Protein AF-A0A6P1GBA7-F1 (afdb_monomer_lite)

Secondary structure (DSSP, 8-state):
----------------HHHHHHHHHHTTEEEEEETTEEEEEE-TTS-HHHHHHHHHHHHHHHH-HHHHHHHHHHHHHHHHHHHHHT-

Foldseek 3Di:
DDPDPCPPPVPVPDDDLVVLVVVLVVLQKDKDADPVAIDIDGDPPDDPVSVVVNVVSCVVVVVDVVSVVNNRVVSVVVNVVVVVVVD

Organism: Sphingobium yanoikuyae (NCBI:txid13690)

Structure (mmCIF, N/CA/C/O backbone):
data_AF-A0A6P1GBA7-F1
#
_entry.id   AF-A0A6P1GBA7-F1
#
loop_
_atom_site.group_PDB
_atom_site.id
_atom_site.type_symbol
_atom_site.label_atom_id
_atom_site.label_alt_id
_atom_site.label_comp_id
_atom_site.label_asym_id
_atom_site.label_entity_id
_atom_site.label_seq_id
_atom_site.pdbx_PDB_ins_code
_atom_site.Cartn_x
_atom_site.Cartn_y
_atom_site.Cartn_z
_atom_site.occupancy
_atom_site.B_iso_or_equiv
_atom_site.auth_seq_id
_atom_site.auth_comp_id
_atom_site.auth_asym_id
_atom_site.auth_atom_id
_atom_site.pdbx_PDB_model_num
ATOM 1 N N . MET A 1 1 ? -44.225 -21.939 -0.666 1.00 43.22 1 MET A N 1
ATOM 2 C CA . MET A 1 1 ? -43.091 -21.492 0.168 1.00 43.22 1 MET A CA 1
ATOM 3 C C . MET A 1 1 ? -41.829 -22.019 -0.494 1.00 43.22 1 MET A C 1
ATOM 5 O O . MET A 1 1 ? -41.616 -23.220 -0.465 1.00 43.22 1 MET A O 1
ATOM 9 N N . MET A 1 2 ? -41.075 -21.178 -1.201 1.00 43.19 2 MET A N 1
ATOM 10 C CA . MET A 1 2 ? -39.806 -21.570 -1.826 1.00 43.19 2 MET A CA 1
ATOM 11 C C . MET A 1 2 ? -38.709 -20.736 -1.171 1.00 43.19 2 MET A C 1
ATOM 13 O O . MET A 1 2 ? -38.559 -19.556 -1.473 1.00 43.19 2 MET A O 1
ATOM 17 N N . GLN A 1 3 ? -38.005 -21.336 -0.211 1.00 46.78 3 GLN A N 1
ATOM 18 C CA . GLN A 1 3 ? -36.753 -20.796 0.302 1.00 46.78 3 GLN A CA 1
ATOM 19 C C . GLN A 1 3 ? -35.658 -21.186 -0.689 1.00 46.78 3 GLN A C 1
ATOM 21 O O . GLN A 1 3 ? -35.198 -22.324 -0.702 1.00 46.78 3 GLN A O 1
ATOM 26 N N . GLY A 1 4 ? -35.289 -20.249 -1.560 1.00 48.50 4 GLY A N 1
ATOM 27 C CA . GLY A 1 4 ? -34.063 -20.342 -2.338 1.00 48.50 4 GLY A CA 1
ATOM 28 C C . GLY A 1 4 ? -32.895 -20.011 -1.422 1.00 48.50 4 GLY A C 1
ATOM 29 O O . GLY A 1 4 ? -32.683 -18.856 -1.066 1.00 48.50 4 GLY A O 1
ATOM 30 N N . THR A 1 5 ? -32.164 -21.032 -0.998 1.00 48.91 5 THR A N 1
ATOM 31 C CA . THR A 1 5 ? -30.856 -20.898 -0.364 1.00 48.91 5 THR A CA 1
ATOM 32 C C . THR A 1 5 ? -29.883 -20.283 -1.371 1.00 48.91 5 THR A C 1
ATOM 34 O O . THR A 1 5 ? -29.237 -21.007 -2.126 1.00 48.91 5 THR A O 1
ATOM 37 N N . SER A 1 6 ? -29.766 -18.953 -1.392 1.00 44.94 6 SER A N 1
ATOM 38 C CA . SER A 1 6 ? -28.598 -18.276 -1.963 1.00 44.94 6 SER A CA 1
ATOM 39 C C . SER A 1 6 ? -27.414 -18.546 -1.045 1.00 44.94 6 SER A C 1
ATOM 41 O O . SER A 1 6 ? -27.045 -17.727 -0.206 1.00 44.94 6 SER A O 1
ATOM 43 N N . ILE A 1 7 ? -26.832 -19.738 -1.178 1.00 55.03 7 ILE A N 1
ATOM 44 C CA . ILE A 1 7 ? -25.453 -19.957 -0.767 1.00 55.03 7 ILE A CA 1
ATOM 45 C C . ILE A 1 7 ? -24.657 -19.101 -1.736 1.00 55.0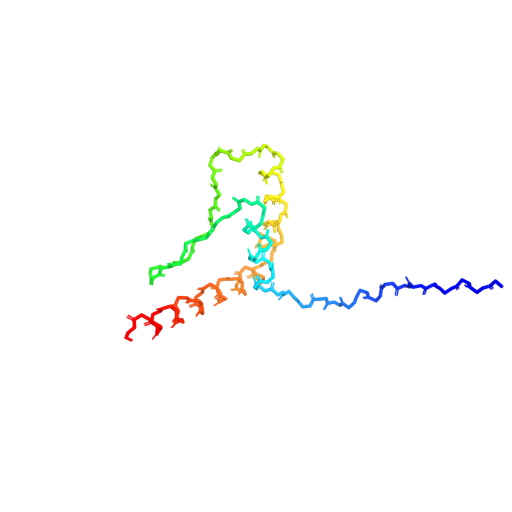3 7 ILE A C 1
ATOM 47 O O . ILE A 1 7 ? -24.483 -19.453 -2.898 1.00 55.03 7 ILE A O 1
ATOM 51 N N . MET A 1 8 ? -24.323 -17.908 -1.253 1.00 42.84 8 MET A N 1
ATOM 52 C CA . MET A 1 8 ? -23.405 -16.965 -1.854 1.00 42.84 8 MET A CA 1
ATOM 53 C C . MET A 1 8 ? -22.190 -17.775 -2.280 1.00 42.84 8 MET A C 1
ATOM 55 O O . MET A 1 8 ? -21.421 -18.243 -1.440 1.00 42.84 8 MET A O 1
ATOM 59 N N . GLU A 1 9 ? -22.120 -18.047 -3.580 1.00 41.47 9 GLU A N 1
ATOM 60 C CA . GLU A 1 9 ? -20.982 -18.657 -4.228 1.00 41.47 9 GLU A CA 1
ATOM 61 C C . GLU A 1 9 ? -19.830 -17.710 -3.920 1.00 41.47 9 GLU A C 1
ATOM 63 O O . GLU A 1 9 ? -19.673 -16.654 -4.532 1.00 41.47 9 GLU A O 1
ATOM 68 N N . ALA A 1 10 ? -19.084 -18.036 -2.867 1.00 46.59 10 ALA A N 1
ATOM 69 C CA . ALA A 1 10 ? -17.784 -17.474 -2.596 1.00 46.59 10 ALA A CA 1
ATOM 70 C C . ALA A 1 10 ? -16.873 -18.015 -3.697 1.00 46.59 10 ALA A C 1
ATOM 72 O O . ALA A 1 10 ? -16.005 -18.857 -3.462 1.00 46.59 10 ALA A O 1
ATOM 73 N N . ALA A 1 11 ? -17.127 -17.556 -4.930 1.00 48.25 11 ALA A N 1
ATOM 74 C CA . ALA A 1 11 ? -16.141 -17.508 -5.975 1.00 48.25 11 ALA A CA 1
ATOM 75 C C . ALA A 1 11 ? -14.892 -17.005 -5.272 1.00 48.25 11 ALA A C 1
ATOM 77 O O . ALA A 1 11 ? -14.932 -15.979 -4.585 1.00 48.25 11 ALA A O 1
ATOM 78 N N . SER A 1 12 ? -13.838 -17.811 -5.317 1.00 52.00 12 SER A N 1
ATOM 79 C CA . SER A 1 12 ? -12.539 -17.430 -4.794 1.00 52.00 12 SER A CA 1
ATOM 80 C C . SER A 1 12 ? -12.123 -16.211 -5.601 1.00 52.00 12 SER A C 1
ATOM 82 O O . SER A 1 12 ? -11.560 -16.351 -6.682 1.00 52.00 12 SER A O 1
ATOM 84 N N . VAL A 1 13 ? -12.550 -15.028 -5.151 1.00 61.81 13 VAL A N 1
ATOM 85 C CA . VAL A 1 13 ? -12.319 -13.763 -5.828 1.00 61.81 13 VAL A CA 1
ATOM 86 C C . VAL A 1 13 ? -10.813 -13.664 -5.902 1.00 61.81 13 VAL A C 1
ATOM 88 O O . VAL A 1 13 ? -10.133 -13.572 -4.877 1.00 61.81 13 VAL A O 1
ATOM 91 N N . ALA A 1 14 ? -10.296 -13.802 -7.122 1.00 77.94 14 ALA A N 1
ATOM 92 C CA . ALA A 1 14 ? -8.904 -13.539 -7.395 1.00 77.94 14 ALA A CA 1
ATOM 93 C C . ALA A 1 14 ? -8.610 -12.149 -6.833 1.00 77.94 14 ALA A C 1
ATOM 95 O O . ALA A 1 14 ? -9.400 -11.220 -7.012 1.00 77.94 14 ALA A O 1
ATOM 96 N N . PHE A 1 15 ? -7.526 -12.033 -6.074 1.00 84.94 15 PHE A N 1
ATOM 97 C CA . PHE A 1 15 ? -7.159 -10.756 -5.495 1.00 84.94 15 PHE A CA 1
ATOM 98 C C . PHE A 1 15 ? -6.933 -9.742 -6.617 1.00 84.94 15 PHE A C 1
ATOM 100 O O . PHE A 1 15 ? -6.039 -9.924 -7.443 1.00 84.94 15 PHE A O 1
ATOM 107 N N . ASP A 1 16 ? -7.743 -8.688 -6.627 1.00 90.75 16 ASP A N 1
ATOM 108 C CA . ASP A 1 16 ? -7.638 -7.612 -7.601 1.00 90.75 16 ASP A CA 1
ATOM 109 C C . ASP A 1 16 ? -6.885 -6.421 -6.979 1.00 90.75 16 ASP A C 1
ATOM 111 O O . ASP A 1 16 ? -7.401 -5.771 -6.058 1.00 90.75 16 ASP A O 1
ATOM 115 N N . PRO A 1 17 ? -5.646 -6.131 -7.423 1.00 91.19 17 PRO A N 1
ATOM 116 C CA . PRO A 1 17 ? -4.826 -5.085 -6.821 1.00 91.19 17 PRO A CA 1
ATOM 117 C C . PRO A 1 17 ? -5.389 -3.679 -7.070 1.00 91.19 17 PRO A C 1
ATOM 119 O O . PRO A 1 17 ? -5.196 -2.800 -6.229 1.00 91.19 17 PRO A O 1
ATOM 122 N N . ALA A 1 18 ? -6.112 -3.469 -8.175 1.00 91.50 18 ALA A N 1
ATOM 123 C CA . ALA A 1 18 ? -6.727 -2.188 -8.505 1.00 91.50 18 ALA A CA 1
ATOM 124 C C . ALA A 1 18 ? -7.887 -1.863 -7.553 1.00 91.50 18 ALA A C 1
ATOM 126 O O . ALA A 1 18 ? -7.906 -0.795 -6.941 1.00 91.50 18 ALA A O 1
ATOM 127 N N . ALA A 1 19 ? -8.809 -2.806 -7.357 1.00 91.69 19 ALA A N 1
ATOM 128 C CA . ALA A 1 19 ? -9.920 -2.693 -6.421 1.00 91.69 19 ALA A CA 1
ATOM 129 C C . ALA A 1 19 ? -9.426 -2.578 -4.976 1.00 91.69 19 ALA A C 1
ATOM 131 O O . ALA A 1 19 ? -9.955 -1.780 -4.198 1.00 91.69 19 ALA A O 1
ATOM 132 N N . TRP A 1 20 ? -8.377 -3.328 -4.614 1.00 93.25 20 TRP A N 1
ATOM 133 C CA . TRP A 1 20 ? -7.759 -3.200 -3.298 1.00 93.25 20 TRP A CA 1
ATOM 134 C C . TRP A 1 20 ? -7.200 -1.789 -3.068 1.00 93.25 20 TRP A C 1
ATOM 136 O O . TRP A 1 20 ? -7.445 -1.210 -2.004 1.00 93.25 20 TRP A O 1
ATOM 146 N N . LEU A 1 21 ? -6.487 -1.230 -4.054 1.00 92.50 21 LEU A N 1
ATOM 147 C CA . LEU A 1 21 ? -5.892 0.103 -3.967 1.00 92.50 21 LEU A CA 1
ATOM 148 C C . LEU A 1 21 ? -6.960 1.201 -3.942 1.00 92.50 21 LEU A C 1
ATOM 150 O O . LEU A 1 21 ? -6.873 2.109 -3.118 1.00 92.50 21 LEU A O 1
ATOM 154 N N . ALA A 1 22 ? -7.995 1.091 -4.780 1.00 92.62 22 ALA A N 1
ATOM 155 C CA . ALA A 1 22 ? -9.133 2.006 -4.769 1.00 92.62 22 ALA A CA 1
ATOM 156 C C . ALA A 1 22 ? -9.783 2.041 -3.381 1.00 92.62 22 ALA A C 1
ATOM 158 O O . ALA A 1 22 ? -9.954 3.111 -2.798 1.00 92.62 22 ALA A O 1
ATOM 159 N N . ARG A 1 23 ? -10.030 0.863 -2.790 1.00 92.31 23 ARG A N 1
ATOM 160 C CA . ARG A 1 23 ? -10.593 0.769 -1.443 1.00 92.31 23 ARG A CA 1
ATOM 161 C C . ARG A 1 23 ? -9.664 1.344 -0.375 1.00 92.31 23 ARG A C 1
ATOM 163 O O . ARG A 1 23 ? -10.137 1.982 0.559 1.00 92.31 23 ARG A O 1
ATOM 170 N N . TYR A 1 24 ? -8.354 1.140 -0.503 1.00 92.06 24 TYR A N 1
ATOM 171 C CA . TYR A 1 24 ? -7.371 1.728 0.407 1.00 92.06 24 TYR A CA 1
ATOM 172 C C . TYR A 1 24 ? -7.427 3.266 0.378 1.00 92.06 24 TYR A C 1
ATOM 174 O O . TYR A 1 24 ? -7.389 3.897 1.434 1.00 92.06 24 TYR A O 1
ATOM 182 N N . VAL A 1 25 ? -7.590 3.871 -0.804 1.00 90.50 25 VAL A N 1
ATOM 183 C CA . VAL A 1 25 ? -7.741 5.328 -0.952 1.00 90.50 25 VAL A CA 1
ATOM 184 C C . VAL A 1 25 ? -9.061 5.831 -0.363 1.00 90.50 25 VAL A C 1
ATOM 186 O O . VAL A 1 25 ? -9.062 6.818 0.370 1.00 90.50 25 VAL A O 1
ATOM 189 N N . GLU A 1 26 ? -10.176 5.131 -0.595 1.00 90.88 26 GLU A N 1
ATOM 190 C CA . GLU A 1 26 ? -11.478 5.479 0.002 1.00 90.88 26 GLU A CA 1
ATOM 191 C C . GLU A 1 26 ? -11.457 5.491 1.537 1.00 90.88 26 GLU A C 1
ATOM 193 O O . GLU A 1 26 ? -12.185 6.256 2.164 1.00 90.88 26 GLU A O 1
ATOM 198 N N . LEU A 1 27 ? -10.623 4.647 2.151 1.00 89.38 27 LEU A N 1
ATOM 199 C CA . LEU A 1 27 ? -10.444 4.581 3.603 1.00 89.38 27 LEU A CA 1
ATOM 200 C C . LEU A 1 27 ? -9.564 5.716 4.167 1.00 89.38 27 LEU A C 1
ATOM 202 O O . LEU A 1 27 ? -9.242 5.701 5.354 1.00 89.38 27 LEU A O 1
ATOM 206 N N . GLY A 1 28 ? -9.148 6.678 3.338 1.00 88.19 28 GLY A N 1
ATOM 207 C CA . GLY A 1 28 ? -8.267 7.786 3.729 1.00 88.19 28 GLY A CA 1
ATOM 208 C C . GLY A 1 28 ? -6.776 7.487 3.546 1.00 88.19 28 GLY A C 1
ATOM 209 O O . GLY A 1 28 ? -5.915 8.249 4.004 1.00 88.19 28 GLY A O 1
ATOM 210 N N . GLY A 1 29 ? -6.459 6.373 2.885 1.00 90.75 29 GLY A N 1
ATOM 211 C CA . GLY A 1 29 ? -5.121 6.060 2.421 1.00 90.75 29 GLY A CA 1
ATOM 212 C C . GLY A 1 29 ? -4.730 6.901 1.207 1.00 90.75 29 GLY A C 1
ATOM 213 O O . GLY A 1 29 ? -5.549 7.497 0.517 1.00 90.75 29 GLY A O 1
ATOM 214 N N . GLY A 1 30 ? -3.439 6.940 0.931 1.00 90.94 30 GLY A N 1
ATOM 215 C CA . GLY A 1 30 ? -2.872 7.511 -0.276 1.00 90.94 30 GLY A CA 1
ATOM 216 C C . GLY A 1 30 ? -1.683 6.685 -0.732 1.00 90.94 30 GLY A C 1
ATOM 217 O O . GLY A 1 30 ? -1.115 5.893 0.022 1.00 90.94 30 GLY A O 1
ATOM 218 N N . TYR A 1 31 ? -1.299 6.857 -1.981 1.00 90.62 31 TYR A N 1
ATOM 219 C CA . TYR A 1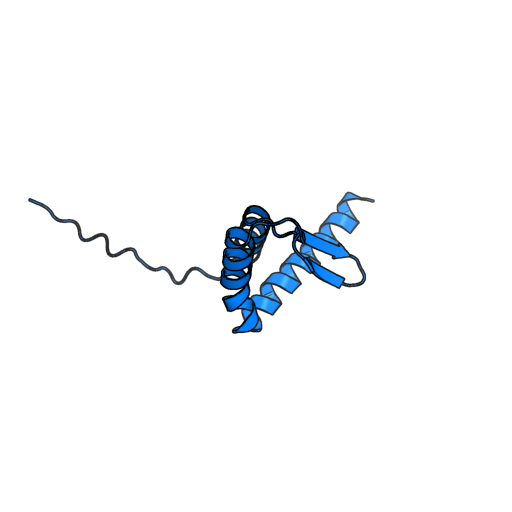 31 ? -0.092 6.242 -2.492 1.00 90.62 31 TYR A CA 1
ATOM 220 C C . TYR A 1 31 ? 0.672 7.250 -3.328 1.00 90.62 31 TYR A C 1
ATOM 222 O O . TYR A 1 31 ? 0.095 8.131 -3.959 1.00 90.62 31 TYR A O 1
ATOM 230 N N . THR A 1 32 ? 1.987 7.106 -3.318 1.00 87.88 32 THR A N 1
ATOM 231 C CA . THR A 1 32 ? 2.878 7.826 -4.215 1.00 87.88 32 THR A CA 1
ATOM 232 C C . THR A 1 32 ? 3.556 6.805 -5.104 1.00 87.88 32 THR A C 1
ATOM 234 O O . THR A 1 32 ? 4.059 5.784 -4.625 1.00 87.88 32 THR A O 1
ATOM 237 N N . VAL A 1 33 ? 3.568 7.094 -6.395 1.00 84.62 33 VAL A N 1
ATOM 238 C CA . VAL A 1 33 ? 4.272 6.334 -7.417 1.00 84.62 33 VAL A CA 1
ATOM 239 C C . VAL A 1 33 ? 5.356 7.226 -8.012 1.00 84.62 33 VAL A C 1
ATOM 241 O O . VAL A 1 33 ? 5.129 8.397 -8.294 1.00 84.62 33 VAL A O 1
ATOM 244 N N . SER A 1 34 ? 6.573 6.701 -8.118 1.00 81.06 34 SER A N 1
ATOM 245 C CA . SER A 1 34 ? 7.720 7.417 -8.674 1.00 81.06 34 SER A CA 1
ATOM 246 C C . SER A 1 34 ? 8.651 6.439 -9.394 1.00 81.06 34 SER A C 1
ATOM 248 O O . SER A 1 34 ? 8.621 5.242 -9.091 1.00 81.06 34 SER A O 1
ATOM 250 N N . PRO A 1 35 ? 9.544 6.918 -10.279 1.00 75.69 35 PRO A N 1
ATOM 251 C CA . PRO A 1 35 ? 10.547 6.062 -10.914 1.00 75.69 35 PRO A CA 1
ATOM 252 C C . PRO A 1 35 ? 11.472 5.355 -9.910 1.00 75.69 35 PRO A C 1
ATOM 254 O O . PRO A 1 35 ? 11.996 4.284 -10.195 1.00 75.69 35 PRO A O 1
ATOM 257 N N . ALA A 1 36 ? 11.662 5.939 -8.721 1.00 78.69 36 ALA A N 1
ATOM 258 C CA . ALA A 1 36 ? 12.470 5.364 -7.647 1.00 78.69 36 ALA A CA 1
ATOM 259 C C . ALA A 1 36 ? 11.719 4.301 -6.819 1.00 78.69 36 ALA A C 1
ATOM 261 O O . ALA A 1 36 ? 12.345 3.555 -6.066 1.00 78.69 36 ALA A O 1
ATOM 262 N N . GLY A 1 37 ? 10.390 4.221 -6.939 1.00 79.00 37 GLY A N 1
ATOM 263 C CA . GLY A 1 37 ? 9.564 3.253 -6.226 1.00 79.00 37 GLY A CA 1
ATOM 264 C C . GLY A 1 37 ? 8.157 3.751 -5.898 1.00 79.00 37 GLY A C 1
ATOM 265 O O . GLY A 1 37 ? 7.783 4.893 -6.175 1.00 79.00 37 GLY A O 1
ATOM 266 N N . SER A 1 38 ? 7.382 2.869 -5.268 1.00 84.50 38 SER A N 1
ATOM 267 C CA . SER A 1 38 ? 6.000 3.108 -4.850 1.00 84.50 38 SER A CA 1
ATOM 268 C C . SER A 1 38 ? 5.841 2.960 -3.337 1.00 84.50 38 SER A C 1
ATOM 270 O O . SER A 1 38 ? 6.310 1.970 -2.767 1.00 84.50 38 SER A O 1
ATOM 272 N N . CYS A 1 39 ? 5.118 3.880 -2.703 1.00 87.31 39 CYS A N 1
ATOM 273 C CA . CYS A 1 39 ? 4.853 3.863 -1.266 1.00 87.31 39 CYS A CA 1
ATOM 274 C C . CYS A 1 39 ? 3.369 4.085 -0.979 1.00 87.31 39 CYS A C 1
ATOM 276 O O . CYS A 1 39 ? 2.763 5.008 -1.517 1.00 87.31 39 CYS A O 1
ATOM 278 N N . LEU A 1 40 ? 2.814 3.278 -0.074 1.00 89.38 40 LEU A N 1
ATOM 279 C CA . LEU A 1 40 ? 1.523 3.542 0.553 1.00 89.38 40 LEU A CA 1
ATOM 280 C C . LEU A 1 40 ? 1.738 4.446 1.771 1.00 89.38 40 LEU A C 1
ATOM 282 O O . LEU A 1 40 ? 2.702 4.275 2.518 1.00 89.38 40 LEU A O 1
ATOM 286 N N . HIS A 1 41 ? 0.851 5.409 1.966 1.00 89.00 41 HIS A N 1
ATOM 287 C CA . HIS A 1 41 ? 0.856 6.321 3.103 1.00 89.00 41 HIS A CA 1
ATOM 288 C C . HIS A 1 41 ? -0.581 6.649 3.524 1.00 89.00 41 HIS A C 1
ATOM 290 O O . HIS A 1 41 ? -1.535 6.343 2.817 1.00 89.00 41 HIS A O 1
ATOM 296 N N . TRP A 1 42 ? -0.763 7.273 4.681 1.00 87.50 42 TRP A N 1
ATOM 297 C CA . TRP A 1 42 ? -2.039 7.857 5.103 1.00 87.50 42 TRP A CA 1
ATOM 298 C C . TRP A 1 42 ? -1.772 9.110 5.930 1.00 87.50 42 TRP A C 1
ATOM 300 O O . TRP A 1 42 ? -0.686 9.279 6.493 1.00 87.50 42 TRP A O 1
ATOM 310 N N . SER A 1 43 ? -2.747 10.016 5.987 1.00 81.56 43 SER A N 1
ATOM 311 C CA . SER A 1 43 ? -2.595 11.272 6.725 1.00 81.56 43 SER A CA 1
ATOM 312 C C . SER A 1 43 ? -2.510 11.026 8.234 1.00 81.56 43 SER A C 1
ATOM 314 O O . SER A 1 43 ? -3.171 10.145 8.775 1.00 81.56 43 SER A O 1
ATOM 316 N N . LEU A 1 44 ? -1.740 11.847 8.954 1.00 77.75 44 LEU A N 1
ATOM 317 C CA . LEU A 1 44 ? -1.733 11.828 10.424 1.00 77.75 44 LEU A CA 1
ATOM 318 C C . LEU A 1 44 ? -3.026 12.396 11.029 1.00 77.75 44 LEU A C 1
ATOM 320 O O . LEU A 1 44 ? -3.256 12.232 12.223 1.00 77.75 44 LEU A O 1
ATOM 324 N N . ARG A 1 45 ? -3.854 13.062 10.214 1.00 85.12 45 ARG A N 1
ATOM 325 C CA . ARG A 1 45 ? -5.115 13.695 10.629 1.00 85.12 45 ARG A CA 1
ATOM 326 C C . ARG A 1 45 ? -6.343 12.787 10.499 1.00 85.12 45 ARG A C 1
ATOM 328 O O . ARG A 1 45 ? -7.447 13.268 10.725 1.00 85.12 45 ARG A O 1
ATOM 335 N N . ILE A 1 46 ? -6.166 11.519 10.125 1.00 85.31 46 ILE A N 1
ATOM 336 C CA . ILE A 1 46 ? -7.269 10.552 10.082 1.00 85.31 46 ILE A CA 1
ATOM 337 C C . ILE A 1 46 ? -7.762 10.230 11.496 1.00 85.31 46 ILE A C 1
ATOM 339 O O . ILE A 1 46 ? -6.987 10.224 12.460 1.00 85.31 46 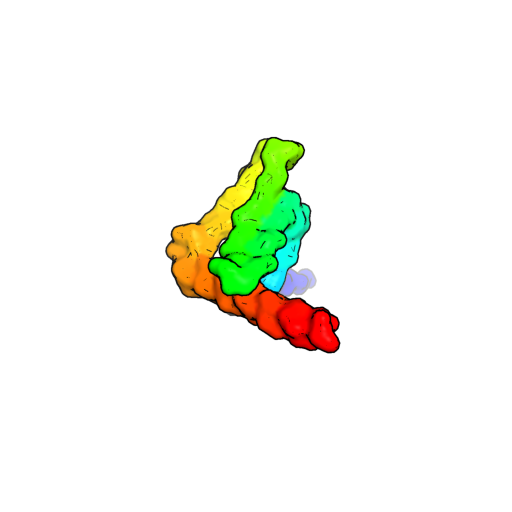ILE A O 1
ATOM 343 N N . THR A 1 47 ? -9.050 9.938 11.614 1.00 88.19 47 THR A N 1
ATOM 344 C CA . THR A 1 47 ? -9.659 9.444 12.847 1.00 88.19 47 THR A CA 1
ATOM 345 C C . THR A 1 47 ? -9.096 8.072 13.224 1.00 88.19 47 THR A C 1
ATOM 347 O O . THR A 1 47 ? -8.562 7.326 12.400 1.00 88.19 47 THR A O 1
ATOM 350 N N . GLU A 1 48 ? -9.238 7.698 14.496 1.00 88.12 48 GLU A N 1
ATOM 351 C CA . GLU A 1 48 ? -8.813 6.375 14.965 1.00 88.12 48 GLU A CA 1
ATOM 352 C C . GLU A 1 48 ? -9.573 5.238 14.257 1.00 88.12 48 GLU A C 1
ATOM 354 O O . GLU A 1 48 ? -9.001 4.187 13.976 1.00 88.12 48 GLU A O 1
ATOM 359 N N . GLN A 1 49 ? -10.837 5.466 13.887 1.00 88.69 49 GLN A N 1
ATOM 360 C CA . GLN A 1 49 ? -11.633 4.499 13.133 1.00 88.69 49 GLN A CA 1
ATOM 361 C C . GLN A 1 49 ? -11.061 4.259 11.726 1.00 88.69 49 GLN A C 1
ATOM 363 O O . GLN A 1 49 ? -10.906 3.108 11.317 1.00 88.69 49 GLN A O 1
ATOM 368 N N . GLU A 1 50 ? -10.694 5.321 11.006 1.00 88.69 50 GLU A N 1
ATOM 369 C CA . GLU A 1 50 ? -10.051 5.224 9.687 1.00 88.69 50 GLU A CA 1
ATOM 370 C C . GLU A 1 50 ? -8.692 4.524 9.782 1.00 88.69 50 GLU A C 1
ATOM 372 O O . GLU A 1 50 ? -8.396 3.623 8.996 1.00 88.69 50 GLU A O 1
ATOM 377 N N . ARG A 1 51 ? -7.890 4.848 10.805 1.00 88.44 51 ARG A N 1
ATOM 378 C CA . ARG A 1 51 ? -6.607 4.173 11.062 1.00 88.44 51 ARG A CA 1
ATOM 379 C C . ARG A 1 51 ? -6.785 2.668 11.257 1.00 88.44 51 ARG A C 1
ATOM 381 O O . ARG A 1 51 ? -6.009 1.876 10.711 1.00 88.44 51 ARG A O 1
ATOM 388 N N . GLN A 1 52 ? -7.783 2.261 12.038 1.00 90.94 52 GLN A N 1
ATOM 389 C CA . GLN A 1 52 ? -8.080 0.849 12.267 1.00 90.94 52 GLN A CA 1
ATOM 390 C C . GLN A 1 52 ? -8.563 0.161 10.990 1.00 90.94 52 GLN A C 1
ATOM 392 O O . GLN A 1 52 ? -8.116 -0.952 10.704 1.00 90.94 52 GLN A O 1
ATOM 397 N N . ALA A 1 53 ? -9.406 0.829 10.199 1.00 90.75 53 ALA A N 1
ATOM 398 C CA . ALA A 1 53 ? -9.872 0.320 8.915 1.00 90.75 53 ALA A CA 1
ATOM 399 C C . ALA A 1 53 ? -8.709 0.113 7.932 1.00 90.75 53 ALA A C 1
ATOM 401 O O . ALA A 1 53 ? -8.574 -0.974 7.376 1.00 90.75 53 ALA A O 1
ATOM 402 N N . LEU A 1 54 ? -7.812 1.094 7.797 1.00 90.94 54 LEU A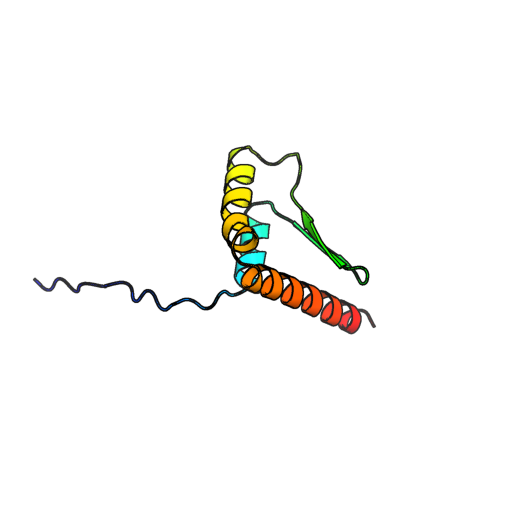 N 1
ATOM 403 C CA . LEU A 1 54 ? -6.608 0.992 6.967 1.00 90.94 54 LEU A CA 1
ATOM 404 C C . LEU A 1 54 ? -5.681 -0.133 7.443 1.00 90.94 54 LEU A C 1
ATOM 406 O O . LEU A 1 54 ? -5.251 -0.969 6.652 1.00 90.94 54 LEU A O 1
ATOM 410 N N . THR A 1 55 ? -5.437 -0.231 8.751 1.00 89.94 55 THR A N 1
ATOM 411 C CA . THR A 1 55 ? -4.600 -1.297 9.329 1.00 89.94 55 THR A CA 1
ATOM 412 C C . THR A 1 55 ? -5.200 -2.687 9.096 1.00 89.94 55 THR A C 1
ATOM 414 O O . THR A 1 55 ? -4.474 -3.654 8.846 1.00 89.94 55 THR A O 1
ATOM 417 N N . ALA A 1 56 ? -6.526 -2.819 9.187 1.00 91.69 56 ALA A N 1
ATOM 418 C CA . ALA A 1 56 ? -7.222 -4.062 8.872 1.00 91.69 56 ALA A CA 1
ATOM 419 C C . ALA A 1 56 ? -7.142 -4.388 7.372 1.00 91.69 56 ALA A C 1
ATOM 421 O O . ALA A 1 56 ? -6.908 -5.544 7.021 1.00 91.69 56 ALA A O 1
ATOM 422 N N . HIS A 1 57 ? -7.258 -3.374 6.511 1.00 91.19 57 HIS A N 1
ATOM 423 C CA . HIS A 1 57 ? -7.183 -3.494 5.052 1.00 91.19 57 HIS A CA 1
ATOM 424 C C . HIS A 1 57 ? -5.784 -3.877 4.546 1.00 91.19 57 HIS A C 1
ATOM 426 O O . HIS A 1 57 ? -5.657 -4.635 3.586 1.00 91.19 57 HIS A O 1
ATOM 432 N N . GLU A 1 58 ? -4.723 -3.432 5.224 1.00 90.50 58 GLU A N 1
ATOM 433 C CA . GLU A 1 58 ? -3.331 -3.812 4.929 1.00 90.50 58 GLU A CA 1
ATOM 434 C C . GLU A 1 58 ? -2.934 -5.200 5.446 1.00 90.50 58 GLU A C 1
ATOM 436 O O . GLU A 1 58 ? -1.951 -5.789 4.989 1.00 90.50 58 GLU A O 1
ATOM 441 N N . ARG A 1 59 ? -3.664 -5.740 6.427 1.00 90.69 59 ARG A N 1
ATOM 442 C CA . ARG A 1 59 ? -3.364 -7.037 7.047 1.00 90.69 59 ARG A CA 1
ATOM 443 C C . ARG A 1 59 ? -3.146 -8.184 6.042 1.00 90.69 59 ARG A C 1
ATOM 445 O O . ARG A 1 59 ? -2.188 -8.929 6.262 1.00 90.69 59 ARG A O 1
ATOM 452 N N . PRO A 1 60 ? -3.958 -8.363 4.978 1.00 87.62 60 PRO A N 1
ATOM 453 C CA . PRO A 1 60 ? -3.697 -9.382 3.960 1.00 87.62 60 PRO A CA 1
ATOM 454 C C . PRO A 1 60 ? -2.336 -9.206 3.274 1.00 87.62 60 PRO A C 1
ATOM 456 O O . PRO A 1 60 ? -1.588 -10.174 3.191 1.00 87.62 60 PRO A O 1
ATOM 459 N N . LEU A 1 61 ? -1.946 -7.983 2.897 1.00 87.88 61 LEU A N 1
ATOM 460 C CA . LEU A 1 61 ? -0.645 -7.715 2.261 1.00 87.88 61 LEU A CA 1
ATOM 461 C C . LEU A 1 61 ? 0.536 -7.994 3.199 1.00 87.88 61 LEU A C 1
ATOM 463 O O . LEU A 1 61 ? 1.626 -8.338 2.748 1.00 87.88 61 LEU A O 1
ATOM 467 N N . ARG A 1 62 ? 0.347 -7.830 4.515 1.00 86.12 62 ARG A N 1
ATOM 468 C CA . ARG A 1 62 ? 1.383 -8.162 5.507 1.00 86.12 62 ARG A CA 1
ATOM 469 C C . ARG A 1 62 ? 1.545 -9.666 5.713 1.00 86.12 62 ARG A C 1
ATOM 471 O O . ARG A 1 62 ? 2.618 -10.099 6.120 1.00 86.12 62 ARG A O 1
ATOM 478 N N . ARG A 1 63 ? 0.484 -10.443 5.489 1.00 88.44 63 ARG A N 1
ATOM 479 C CA . ARG A 1 63 ? 0.484 -11.902 5.667 1.00 88.44 63 ARG A CA 1
ATOM 480 C C . ARG A 1 63 ? 0.875 -12.652 4.402 1.00 88.44 63 ARG A C 1
ATOM 482 O O . ARG A 1 63 ? 1.427 -13.739 4.515 1.00 88.44 63 ARG A O 1
ATOM 489 N N . ASP A 1 64 ? 0.607 -12.074 3.238 1.00 90.88 64 ASP A N 1
ATOM 490 C CA . ASP A 1 64 ? 0.803 -12.724 1.952 1.00 90.88 64 ASP A CA 1
ATOM 491 C C . ASP A 1 64 ? 1.676 -11.863 1.025 1.00 90.88 64 ASP A C 1
ATOM 493 O O . ASP A 1 64 ? 1.285 -10.792 0.547 1.00 90.88 64 ASP A O 1
ATOM 497 N N . LEU A 1 65 ? 2.896 -12.351 0.779 1.00 89.19 65 LEU A N 1
ATOM 498 C CA . LEU A 1 65 ? 3.868 -11.680 -0.080 1.00 89.19 65 LEU A CA 1
ATOM 499 C C . LEU A 1 65 ? 3.449 -11.677 -1.554 1.00 89.19 65 LEU A C 1
ATOM 501 O O . LEU A 1 65 ? 3.867 -10.771 -2.273 1.00 89.19 65 LEU A O 1
ATOM 505 N N . ALA A 1 66 ? 2.628 -12.632 -2.001 1.00 89.94 66 ALA A N 1
ATOM 506 C CA . ALA A 1 66 ? 2.122 -12.652 -3.369 1.00 89.94 66 ALA A CA 1
ATOM 507 C C . ALA A 1 66 ? 1.120 -11.512 -3.585 1.00 89.94 66 ALA A C 1
ATOM 509 O O . ALA A 1 66 ? 1.218 -10.800 -4.582 1.00 89.94 66 ALA A O 1
ATOM 510 N N . LEU A 1 67 ? 0.236 -11.257 -2.612 1.00 89.88 67 LEU A N 1
ATOM 511 C CA . LEU A 1 67 ? -0.688 -10.114 -2.662 1.00 89.88 67 LEU A CA 1
ATOM 512 C C . LEU A 1 67 ? 0.068 -8.785 -2.641 1.00 89.88 67 LEU A C 1
ATOM 514 O O . LEU A 1 67 ? -0.224 -7.873 -3.413 1.00 89.88 67 LEU A O 1
ATOM 518 N N . ARG A 1 68 ? 1.092 -8.685 -1.785 1.00 89.75 68 ARG A N 1
ATOM 519 C CA . ARG A 1 68 ? 1.966 -7.509 -1.745 1.00 89.75 68 ARG A CA 1
ATOM 520 C C . ARG A 1 68 ? 2.702 -7.300 -3.070 1.00 89.75 68 ARG A C 1
ATOM 522 O O . ARG A 1 68 ? 2.822 -6.161 -3.514 1.00 89.75 68 ARG A O 1
ATOM 529 N N . GLY A 1 69 ? 3.190 -8.381 -3.680 1.00 89.88 69 GLY A N 1
ATOM 530 C CA . GLY A 1 69 ? 3.787 -8.376 -5.014 1.00 89.88 69 GLY A CA 1
ATOM 531 C C . GLY A 1 69 ? 2.811 -7.830 -6.049 1.00 89.88 69 GLY A C 1
ATOM 532 O O . GLY A 1 69 ? 3.108 -6.816 -6.664 1.00 89.88 69 GLY A O 1
ATOM 533 N N . ALA A 1 70 ? 1.603 -8.394 -6.122 1.00 91.62 70 ALA A N 1
ATOM 534 C CA . ALA A 1 70 ? 0.565 -7.972 -7.060 1.00 91.62 70 ALA A CA 1
ATOM 535 C C . ALA A 1 70 ? 0.213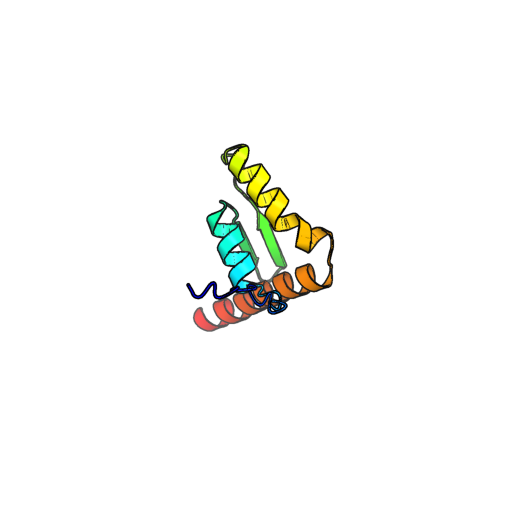 -6.477 -6.950 1.00 91.62 70 ALA A C 1
ATOM 537 O O . ALA A 1 70 ? 0.111 -5.797 -7.968 1.00 91.62 70 ALA A O 1
ATOM 538 N N . VAL A 1 71 ? 0.081 -5.931 -5.733 1.00 91.38 71 VAL A N 1
ATOM 539 C CA . VAL A 1 71 ? -0.150 -4.483 -5.545 1.00 91.38 71 VAL A CA 1
ATOM 540 C C . VAL A 1 71 ? 1.056 -3.660 -5.993 1.00 91.38 71 VAL A C 1
ATOM 542 O O . VAL A 1 71 ? 0.885 -2.620 -6.624 1.00 91.38 71 VAL A O 1
ATOM 545 N N . LYS A 1 72 ? 2.280 -4.114 -5.702 1.00 89.44 72 LYS A N 1
ATOM 546 C CA . LYS A 1 72 ? 3.505 -3.433 -6.137 1.00 89.44 72 LYS A CA 1
ATOM 547 C C . LYS A 1 72 ? 3.636 -3.427 -7.663 1.00 89.44 72 LYS A C 1
ATOM 549 O O . LYS A 1 72 ? 3.945 -2.386 -8.230 1.00 89.44 72 LYS A O 1
ATOM 554 N N . ASP A 1 73 ? 3.399 -4.562 -8.317 1.00 90.31 73 ASP A N 1
ATOM 555 C CA . ASP A 1 73 ? 3.430 -4.687 -9.778 1.00 90.31 73 ASP A CA 1
ATOM 556 C C . ASP A 1 73 ? 2.348 -3.820 -10.431 1.00 90.31 73 ASP A C 1
ATOM 558 O O . ASP A 1 73 ? 2.622 -3.116 -11.402 1.00 90.31 73 ASP A O 1
ATOM 562 N N . TYR A 1 74 ? 1.149 -3.772 -9.842 1.00 91.50 74 TYR A N 1
ATOM 563 C CA . TYR A 1 74 ? 0.098 -2.859 -10.284 1.00 91.50 74 TYR A CA 1
ATOM 564 C C . TYR A 1 74 ? 0.526 -1.388 -10.167 1.00 91.50 74 TYR A C 1
ATOM 566 O O . TYR A 1 74 ? 0.453 -0.651 -11.148 1.00 91.50 74 TYR A O 1
ATOM 574 N N . LEU A 1 75 ? 1.060 -0.960 -9.019 1.00 90.06 75 LEU A N 1
ATOM 575 C CA . LEU A 1 75 ? 1.572 0.405 -8.835 1.00 90.06 75 LEU A CA 1
ATOM 576 C C . LEU A 1 75 ? 2.706 0.743 -9.819 1.00 90.06 75 LEU A C 1
ATOM 578 O O . LEU A 1 75 ? 2.754 1.854 -10.339 1.00 90.06 75 LEU A O 1
ATOM 582 N N . ALA A 1 76 ? 3.595 -0.209 -10.115 1.00 87.56 76 ALA A N 1
ATOM 583 C CA . ALA A 1 76 ? 4.650 -0.031 -11.111 1.00 87.56 76 ALA A CA 1
ATOM 584 C C . ALA A 1 76 ? 4.087 0.111 -12.538 1.00 87.56 76 ALA A C 1
ATOM 586 O O . ALA A 1 76 ? 4.602 0.906 -13.324 1.00 87.56 76 ALA A O 1
ATOM 587 N N . SER A 1 77 ? 3.009 -0.609 -12.865 1.00 88.44 77 SER A N 1
ATOM 588 C CA . SER A 1 77 ? 2.321 -0.456 -14.151 1.00 88.44 77 SER A CA 1
ATOM 589 C C . SER A 1 77 ? 1.691 0.931 -14.315 1.00 88.44 77 SER A C 1
ATOM 591 O O . SER A 1 77 ? 1.753 1.491 -15.408 1.00 88.44 77 SER A O 1
ATOM 593 N N . LEU A 1 78 ? 1.189 1.531 -13.226 1.00 84.69 78 LEU A N 1
ATOM 594 C CA . LEU A 1 78 ? 0.687 2.908 -13.240 1.00 84.69 78 LEU A CA 1
ATOM 595 C C . LEU A 1 78 ? 1.807 3.913 -13.545 1.00 84.69 78 LEU A C 1
ATOM 597 O O . LEU A 1 78 ? 1.613 4.772 -14.396 1.00 84.69 78 LEU A O 1
ATOM 601 N N . VAL A 1 79 ? 3.001 3.762 -12.947 1.00 78.19 79 VAL A N 1
ATOM 602 C CA . VAL A 1 79 ? 4.177 4.607 -13.274 1.00 78.19 79 VAL A CA 1
ATOM 603 C C . VAL A 1 79 ? 4.503 4.544 -14.763 1.00 78.19 79 VAL A C 1
ATOM 605 O O . VAL A 1 79 ? 4.756 5.568 -15.393 1.00 78.19 79 VAL A O 1
ATOM 608 N N . ALA A 1 80 ? 4.524 3.334 -15.326 1.00 77.75 80 ALA A N 1
ATOM 609 C CA . ALA A 1 80 ? 4.847 3.135 -16.733 1.00 77.75 80 ALA A CA 1
ATOM 610 C C . ALA A 1 80 ? 3.796 3.751 -17.668 1.00 77.75 80 ALA A C 1
ATOM 612 O O . ALA A 1 80 ? 4.141 4.137 -18.782 1.00 77.75 80 ALA A O 1
ATOM 613 N N . GLN A 1 81 ? 2.538 3.840 -17.228 1.00 76.81 81 GLN A N 1
ATOM 614 C CA . GLN A 1 81 ? 1.469 4.502 -17.967 1.0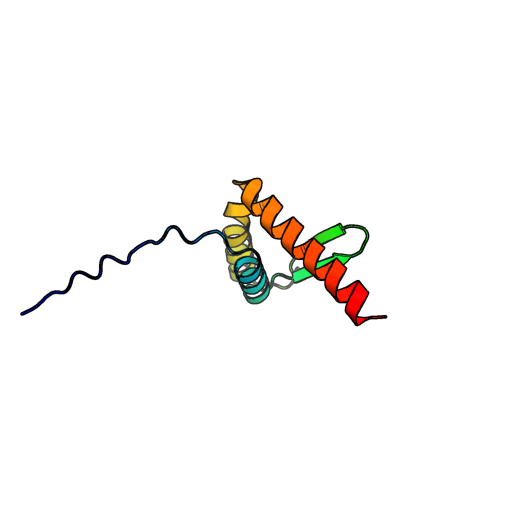0 76.81 81 GLN A CA 1
ATOM 615 C C . GLN A 1 81 ? 1.584 6.029 -17.863 1.00 76.81 81 GLN A C 1
ATOM 617 O O . GLN A 1 81 ? 1.597 6.698 -18.889 1.00 76.81 81 GLN A O 1
ATOM 622 N N . GLU A 1 82 ? 1.774 6.586 -16.662 1.00 67.38 82 GLU A N 1
ATOM 623 C CA . GLU A 1 82 ? 1.915 8.041 -16.480 1.00 67.38 82 GLU A CA 1
ATOM 624 C C . GLU A 1 82 ? 3.148 8.611 -17.194 1.00 67.38 82 GLU A C 1
ATOM 626 O O . GLU A 1 82 ? 3.099 9.713 -17.732 1.00 67.38 82 GLU A O 1
ATOM 631 N N . ALA A 1 83 ? 4.238 7.843 -17.273 1.00 64.69 83 ALA A N 1
ATOM 632 C CA . ALA A 1 83 ? 5.415 8.224 -18.050 1.00 64.69 83 ALA A CA 1
ATOM 633 C C . ALA A 1 83 ? 5.165 8.263 -19.571 1.00 64.69 83 ALA A C 1
ATOM 635 O O . ALA A 1 83 ? 5.922 8.913 -20.281 1.00 64.69 83 ALA A O 1
ATOM 636 N N . ARG A 1 84 ? 4.141 7.559 -20.076 1.00 62.09 84 ARG A N 1
ATOM 637 C CA . ARG A 1 84 ? 3.782 7.517 -21.505 1.00 62.09 84 ARG A CA 1
ATOM 638 C C . ARG A 1 84 ? 2.743 8.564 -21.889 1.00 62.09 84 ARG A C 1
ATOM 640 O O . ARG A 1 84 ? 2.778 9.046 -23.010 1.00 62.09 84 ARG A O 1
ATOM 647 N N . ASP A 1 85 ? 1.824 8.890 -20.985 1.00 60.59 85 ASP A N 1
ATOM 648 C CA . ASP A 1 85 ? 0.803 9.926 -21.199 1.00 60.59 85 ASP A CA 1
ATOM 649 C C . ASP A 1 85 ? 1.348 11.357 -20.997 1.00 60.59 85 ASP A C 1
ATOM 651 O O . ASP A 1 85 ? 0.694 12.327 -21.374 1.00 60.59 85 ASP A O 1
ATOM 655 N N . GLY A 1 86 ? 2.536 11.499 -20.399 1.00 56.34 86 GLY A N 1
ATOM 656 C CA . GLY A 1 86 ? 3.217 12.779 -20.178 1.00 56.34 86 GLY A CA 1
ATOM 657 C C . GLY A 1 86 ? 4.263 13.172 -21.231 1.00 56.34 86 GLY A C 1
ATOM 658 O O . GLY A 1 86 ? 4.974 14.151 -20.994 1.00 56.34 86 GLY A O 1
ATOM 659 N N . GLU A 1 87 ? 4.391 12.420 -22.332 1.00 47.12 87 GLU A N 1
ATOM 660 C CA . GLU A 1 87 ? 5.328 12.686 -23.443 1.00 47.12 87 GLU A CA 1
ATOM 661 C C . GLU A 1 87 ? 4.651 13.386 -24.634 1.00 47.12 87 GLU A C 1
ATOM 663 O O . GLU A 1 87 ? 3.527 12.983 -25.015 1.00 47.12 87 GLU A O 1
#

Sequence (87 aa):
MMQGTSIMEAASVAFDPAAWLARYVELGGGYTVSPAGSCLHWSLRITEQERQALTAHERPLRRDLALRGAVKDYLASLVAQEARDGE

pLDDT: mean 79.93, std 15.89, range [41.47, 93.25]

Radius of gyration: 16.93 Å; chains: 1; bounding box: 56×35×38 Å